Protein AF-A0A969LQF8-F1 (afdb_monomer_lite)

Sequence (64 aa):
MRMTLLLMLAGTIILLSAFMMFQQKDNTLTEKEKREGWILLFDGTTTTGWRHFKNKEADGWEAV

Structure (mmCIF, N/CA/C/O backbone):
data_AF-A0A969LQF8-F1
#
_entry.id   AF-A0A969LQF8-F1
#
loop_
_atom_site.group_PDB
_atom_site.id
_atom_site.type_symbol
_atom_site.label_atom_id
_atom_site.label_alt_id
_atom_site.label_comp_id
_atom_site.label_asym_id
_atom_site.label_entity_id
_atom_site.label_seq_id
_atom_site.pdbx_PDB_ins_code
_atom_site.Cartn_x
_atom_site.Cartn_y
_atom_site.Cartn_z
_atom_site.occupancy
_atom_site.B_iso_or_equiv
_atom_site.auth_seq_id
_atom_site.auth_comp_id
_atom_site.auth_asym_id
_atom_site.auth_atom_id
_atom_site.pdbx_PDB_model_num
ATOM 1 N N . MET A 1 1 ? -15.846 18.635 41.989 1.00 74.44 1 MET A N 1
ATOM 2 C CA . MET A 1 1 ? -14.437 18.547 41.533 1.00 74.44 1 MET A CA 1
ATOM 3 C C . MET A 1 1 ? -13.991 17.126 41.199 1.00 74.44 1 MET A C 1
ATOM 5 O O . MET A 1 1 ? -13.554 16.928 40.079 1.00 74.44 1 MET A O 1
ATOM 9 N N . ARG A 1 2 ? -14.122 16.125 42.087 1.00 81.19 2 ARG A N 1
ATOM 10 C CA . ARG A 1 2 ? -13.720 14.734 41.768 1.00 81.19 2 ARG A CA 1
ATOM 11 C C . ARG A 1 2 ? -14.546 14.087 40.640 1.00 81.19 2 AR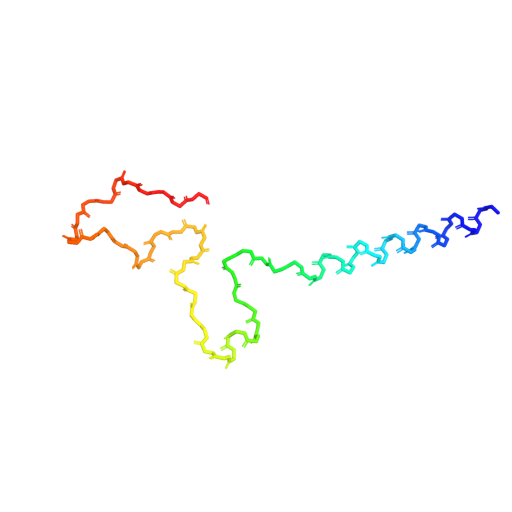G A C 1
ATOM 13 O O . ARG A 1 2 ? -13.974 13.500 39.736 1.00 81.19 2 ARG A O 1
ATOM 20 N N . MET A 1 3 ? -15.870 14.267 40.649 1.00 81.00 3 MET A N 1
ATOM 21 C CA . MET A 1 3 ? -16.769 13.715 39.620 1.00 81.00 3 MET A CA 1
ATOM 22 C C . MET A 1 3 ? -16.588 14.377 38.243 1.00 81.00 3 MET A C 1
ATOM 24 O O . MET A 1 3 ? -16.582 13.704 37.221 1.00 81.00 3 MET A O 1
ATOM 28 N N . THR A 1 4 ? -16.386 15.697 38.208 1.00 86.25 4 THR A N 1
ATOM 29 C CA . THR A 1 4 ? -16.136 16.440 36.965 1.00 86.25 4 THR A CA 1
ATOM 30 C C . THR A 1 4 ? -14.812 16.049 36.309 1.00 86.25 4 THR A C 1
ATOM 32 O O . THR A 1 4 ? -14.765 15.930 35.090 1.00 86.25 4 THR A O 1
ATOM 35 N N . LEU A 1 5 ? -13.763 15.773 37.096 1.00 86.25 5 LEU A N 1
ATOM 36 C CA . LEU A 1 5 ? -12.493 15.258 36.569 1.00 86.25 5 LEU A CA 1
ATOM 37 C C . LEU A 1 5 ? -12.647 13.864 35.938 1.00 86.25 5 LEU A C 1
ATOM 39 O O . LEU A 1 5 ? -12.085 13.606 34.879 1.00 86.25 5 LEU A O 1
ATOM 43 N N . LEU A 1 6 ? -13.429 12.981 36.568 1.00 90.38 6 LEU A N 1
ATOM 44 C CA . LEU A 1 6 ? -13.684 11.630 36.057 1.00 90.38 6 LEU A CA 1
ATOM 45 C C . LEU A 1 6 ? -14.461 11.650 34.734 1.00 90.38 6 LEU A C 1
ATOM 47 O O . LEU A 1 6 ? -14.130 10.898 33.823 1.00 90.38 6 LEU A O 1
ATOM 51 N N . LEU A 1 7 ? -15.449 12.540 34.599 1.00 91.50 7 LEU A N 1
ATOM 52 C CA . LEU A 1 7 ? -16.207 12.701 33.354 1.00 91.50 7 LEU A CA 1
ATOM 53 C C . LEU A 1 7 ? -15.347 13.264 32.215 1.00 91.50 7 LEU A C 1
ATOM 55 O O . LEU A 1 7 ? -15.457 12.796 31.085 1.00 91.50 7 LEU A O 1
ATOM 59 N N . MET A 1 8 ? -14.458 14.219 32.507 1.00 92.12 8 MET A N 1
ATOM 60 C CA . MET A 1 8 ? -13.507 14.732 31.514 1.00 92.12 8 MET A CA 1
ATOM 61 C C . MET A 1 8 ? -12.528 13.645 31.051 1.00 92.12 8 MET A C 1
ATOM 63 O O . MET A 1 8 ? -12.287 13.525 29.854 1.00 92.12 8 MET A O 1
ATOM 67 N N . LEU A 1 9 ? -12.019 12.819 31.971 1.00 94.38 9 LEU A N 1
ATOM 68 C CA . LEU A 1 9 ? -11.120 11.709 31.644 1.00 94.38 9 LEU A CA 1
ATOM 69 C C . LEU A 1 9 ? -11.819 10.612 30.823 1.00 94.38 9 LEU A C 1
ATOM 71 O O . LEU A 1 9 ? -11.250 10.087 29.872 1.00 94.38 9 LEU A O 1
ATOM 75 N N . ALA A 1 10 ? -13.064 10.273 31.156 1.00 94.31 10 ALA A N 1
ATOM 76 C CA . ALA A 1 10 ? -13.845 9.327 30.363 1.00 94.31 10 ALA A CA 1
ATOM 77 C C . ALA A 1 10 ? -14.109 9.870 28.947 1.00 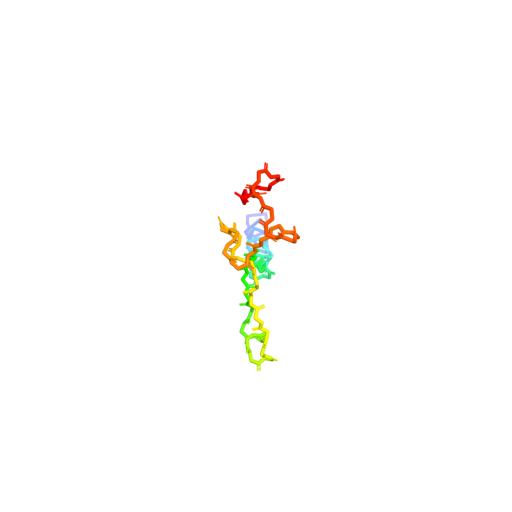94.31 10 ALA A C 1
ATOM 79 O O . ALA A 1 10 ? -13.954 9.142 27.968 1.00 94.31 10 ALA A O 1
ATOM 80 N N . GLY A 1 11 ? -14.438 11.161 28.831 1.00 94.12 11 GLY A N 1
ATOM 81 C CA . GLY A 1 11 ? -14.624 11.832 27.545 1.00 94.12 11 GLY A CA 1
ATOM 82 C C . GLY A 1 11 ? -13.365 11.815 26.676 1.00 94.12 11 GLY A C 1
ATOM 83 O O . GLY A 1 11 ? -13.451 11.502 25.490 1.00 94.12 11 GLY A O 1
ATOM 84 N N . THR A 1 12 ? -12.187 12.076 27.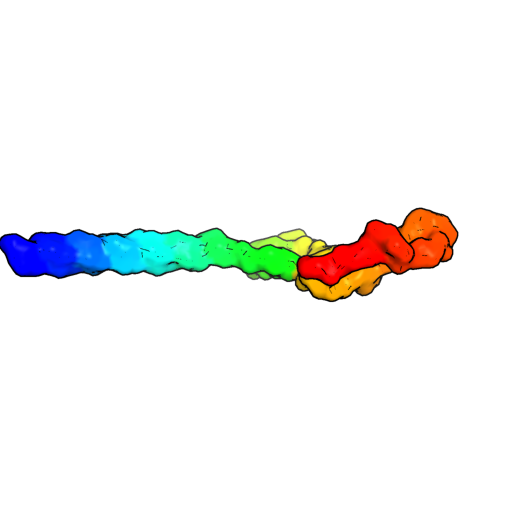249 1.00 93.75 12 THR A N 1
ATOM 85 C CA . THR A 1 12 ? -10.926 12.017 26.493 1.00 93.75 12 THR A CA 1
ATOM 86 C C . THR A 1 12 ? -10.562 10.596 26.074 1.00 93.75 12 THR A C 1
ATOM 88 O O . THR A 1 12 ? -10.119 10.407 24.945 1.00 93.75 12 THR A O 1
ATOM 91 N N . ILE A 1 13 ? -10.802 9.585 26.915 1.00 94.38 13 ILE A N 1
ATOM 92 C CA . ILE A 1 13 ? -10.581 8.175 26.550 1.00 94.38 13 ILE A CA 1
ATOM 93 C C . ILE A 1 13 ? -11.478 7.763 25.374 1.00 94.38 13 ILE A C 1
ATOM 95 O O . ILE A 1 13 ? -11.001 7.112 24.447 1.00 94.38 13 ILE A O 1
ATOM 99 N N . ILE A 1 14 ? -12.751 8.174 25.381 1.00 94.12 14 ILE A N 1
ATOM 100 C CA . ILE A 1 14 ? -13.696 7.897 24.286 1.00 94.12 14 ILE A CA 1
ATOM 101 C C . ILE A 1 14 ? -13.260 8.596 22.988 1.00 94.12 14 ILE A C 1
ATOM 103 O O . ILE A 1 14 ? -13.332 8.008 21.911 1.00 94.12 14 ILE A O 1
ATOM 107 N N . LEU A 1 15 ? -12.780 9.839 23.073 1.00 90.62 15 LEU A N 1
ATOM 108 C CA . LEU A 1 15 ? -12.284 10.568 21.902 1.00 90.62 15 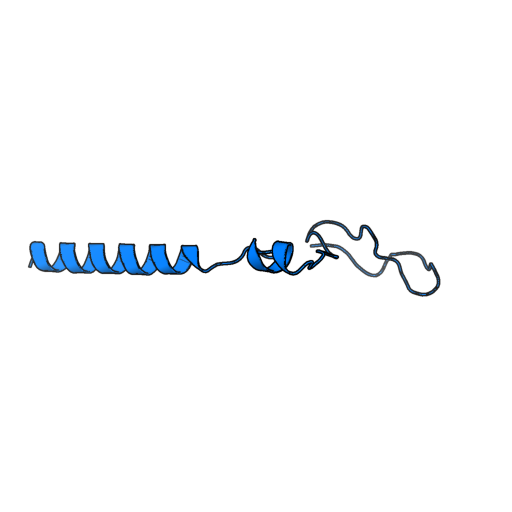LEU A CA 1
ATOM 109 C C . LEU A 1 15 ? -11.015 9.928 21.315 1.00 90.62 15 LEU A C 1
ATOM 111 O O . LEU A 1 15 ? -10.888 9.824 20.096 1.00 90.62 15 LEU A O 1
ATOM 115 N N . LEU A 1 16 ? -10.096 9.459 22.164 1.00 89.88 16 LEU A N 1
ATOM 116 C CA . LEU A 1 16 ? -8.864 8.795 21.727 1.00 89.88 16 LEU A CA 1
ATOM 117 C C . LEU A 1 16 ? -9.128 7.420 21.096 1.00 89.88 16 LEU A C 1
ATOM 119 O O . LEU A 1 16 ? -8.500 7.082 20.093 1.00 89.88 16 LEU A O 1
ATOM 123 N N . SER A 1 17 ? -10.062 6.633 21.637 1.00 86.19 17 SER A N 1
ATOM 124 C CA . SER A 1 17 ? -10.410 5.324 21.068 1.00 86.19 17 SER A CA 1
ATOM 125 C C . SER A 1 17 ? -11.122 5.448 19.720 1.00 86.19 17 SER A C 1
ATOM 127 O O . SER A 1 17 ? -10.815 4.694 18.795 1.00 86.19 17 SER A O 1
ATOM 129 N N . ALA A 1 18 ? -11.999 6.444 19.568 1.00 84.44 18 ALA A N 1
ATOM 130 C CA . ALA A 1 18 ? -12.626 6.751 18.286 1.00 84.44 18 ALA A CA 1
ATOM 131 C C . ALA A 1 18 ? -11.585 7.119 17.216 1.00 84.44 18 ALA A C 1
ATOM 133 O O . ALA A 1 18 ? -11.696 6.665 16.081 1.00 84.44 18 ALA A O 1
ATOM 134 N N . PHE A 1 19 ? -10.544 7.878 17.574 1.00 82.19 19 PHE A N 1
ATOM 135 C CA . PHE A 1 19 ? -9.474 8.243 16.641 1.00 82.19 19 PHE A CA 1
ATOM 136 C C . PHE A 1 19 ? -8.703 7.020 16.115 1.00 82.19 19 PHE A C 1
ATOM 138 O O . PHE A 1 19 ? -8.428 6.939 14.920 1.00 82.19 19 PHE A O 1
ATOM 145 N N . MET A 1 20 ? -8.417 6.032 16.972 1.00 78.56 20 MET A N 1
ATOM 146 C CA . MET A 1 20 ? -7.719 4.807 16.554 1.00 78.56 20 MET A CA 1
ATOM 147 C C . MET A 1 20 ? -8.543 3.938 15.595 1.00 78.56 20 MET A C 1
ATOM 149 O O . MET A 1 20 ? -7.974 3.294 14.719 1.00 78.56 20 MET A O 1
ATOM 153 N N . MET A 1 21 ? -9.875 3.930 15.715 1.00 74.38 21 MET A N 1
ATOM 154 C CA . MET A 1 21 ? -10.742 3.135 14.832 1.00 74.38 21 MET A CA 1
ATOM 155 C C . MET A 1 21 ? -10.742 3.606 13.373 1.00 74.38 21 MET A C 1
ATOM 157 O O . MET A 1 21 ? -11.056 2.819 12.484 1.00 74.38 21 MET A O 1
ATOM 161 N N . PHE A 1 22 ? -10.424 4.877 13.123 1.00 73.31 22 PHE A N 1
ATOM 162 C CA . PHE A 1 22 ? -10.402 5.444 11.773 1.00 73.31 22 PHE A CA 1
ATOM 163 C C . PHE A 1 22 ? -9.026 5.374 11.107 1.00 73.31 22 PHE A C 1
ATOM 165 O O . PHE A 1 22 ? -8.886 5.809 9.963 1.00 73.31 22 PHE A O 1
ATOM 172 N N . GLN A 1 23 ? -8.014 4.825 11.783 1.00 79.94 23 GLN A N 1
ATOM 173 C CA . GLN A 1 23 ? -6.695 4.698 11.189 1.00 79.94 23 GLN A CA 1
ATOM 174 C C . GLN A 1 23 ? -6.632 3.438 10.320 1.00 79.94 23 GLN A C 1
ATOM 176 O O . GLN A 1 23 ? -6.521 2.317 10.815 1.00 79.94 23 GLN A O 1
ATOM 181 N N . GLN A 1 24 ? -6.706 3.624 9.003 1.00 83.00 24 GLN A N 1
ATOM 182 C CA . GLN A 1 24 ? -6.389 2.555 8.066 1.00 83.00 24 GLN A CA 1
ATOM 183 C C . GLN A 1 24 ? -4.884 2.288 8.118 1.00 83.00 24 GLN A C 1
ATOM 185 O O . GLN A 1 24 ? -4.082 3.220 8.073 1.00 83.00 24 GLN A O 1
ATOM 190 N N . LYS A 1 25 ? -4.501 1.014 8.214 1.00 89.94 25 LYS A N 1
ATOM 191 C CA . LYS A 1 25 ? -3.095 0.619 8.125 1.00 89.94 25 LYS A CA 1
ATOM 192 C C . LYS A 1 25 ? -2.592 0.833 6.695 1.00 89.94 25 LYS A C 1
ATOM 194 O O . LYS A 1 25 ? -3.278 0.452 5.745 1.00 89.94 25 LYS A O 1
ATOM 199 N N . ASP A 1 26 ? -1.380 1.364 6.561 1.00 92.94 26 ASP A N 1
ATOM 200 C CA . ASP A 1 26 ? -0.708 1.486 5.269 1.00 92.94 26 ASP A CA 1
ATOM 201 C C . ASP A 1 26 ? -0.630 0.132 4.550 1.00 92.94 26 ASP A C 1
ATOM 203 O O . ASP A 1 26 ? -0.552 -0.935 5.174 1.00 92.94 26 ASP A O 1
ATOM 207 N N . ASN A 1 27 ? -0.674 0.182 3.217 1.00 94.88 27 ASN A N 1
ATOM 208 C CA . ASN A 1 27 ? -0.556 -0.984 2.337 1.00 94.88 27 ASN A CA 1
ATOM 209 C C . ASN A 1 27 ? -1.551 -2.108 2.684 1.00 94.88 27 ASN A C 1
ATOM 211 O O . ASN A 1 27 ? -1.240 -3.294 2.627 1.00 94.88 27 ASN A O 1
ATOM 215 N N . THR A 1 28 ? -2.771 -1.734 3.079 1.00 94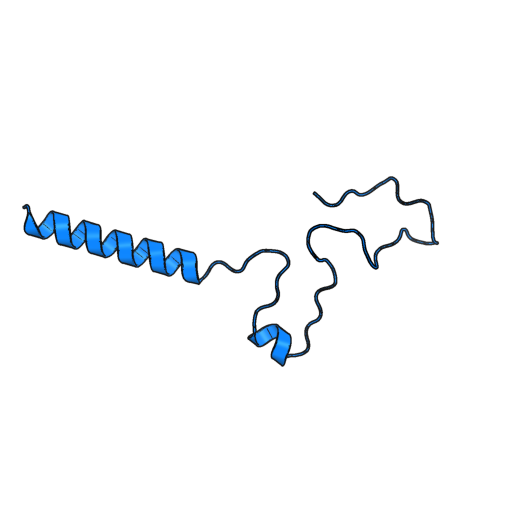.75 28 THR A N 1
ATOM 216 C CA . THR A 1 28 ? -3.862 -2.663 3.386 1.00 94.75 28 THR A CA 1
ATOM 217 C C . THR A 1 28 ? -5.156 -2.146 2.770 1.00 94.75 28 THR A C 1
ATOM 219 O O . THR A 1 28 ? -5.500 -0.981 2.942 1.00 94.75 28 THR A O 1
ATOM 222 N N . LEU A 1 29 ? -5.912 -3.018 2.101 1.00 95.50 29 LEU A N 1
ATOM 223 C CA . LEU A 1 29 ? -7.244 -2.674 1.598 1.00 95.50 29 LEU A CA 1
ATOM 224 C C . LEU A 1 29 ? -8.303 -2.841 2.689 1.00 95.50 29 LEU A C 1
ATOM 226 O O . LEU A 1 29 ? -8.334 -3.848 3.405 1.00 95.50 29 LEU A O 1
ATOM 230 N N . THR A 1 30 ? -9.215 -1.882 2.764 1.00 94.06 30 THR A N 1
ATOM 231 C CA . THR A 1 30 ? -10.473 -1.984 3.500 1.00 94.06 30 THR A CA 1
ATOM 232 C C . THR A 1 30 ? -11.365 -3.069 2.897 1.00 94.06 30 THR A C 1
ATOM 234 O O . THR A 1 30 ? -11.277 -3.428 1.721 1.00 94.06 30 THR A O 1
ATOM 237 N N . GLU A 1 31 ? -12.319 -3.556 3.686 1.00 93.94 31 GLU A N 1
ATOM 238 C CA . GLU A 1 31 ? -13.313 -4.514 3.195 1.00 93.94 31 GLU A CA 1
ATOM 239 C C . GLU A 1 31 ? -14.188 -3.942 2.072 1.00 93.94 31 GLU A C 1
ATOM 241 O O . GLU A 1 31 ? -14.684 -4.685 1.228 1.00 93.94 31 GLU A O 1
ATOM 246 N N . LYS A 1 32 ? -14.382 -2.620 2.044 1.00 95.31 32 LYS A N 1
ATOM 247 C CA . LYS A 1 32 ? -15.112 -1.954 0.963 1.00 95.31 32 LYS A CA 1
ATOM 248 C C . LYS A 1 32 ? -14.324 -2.018 -0.345 1.00 95.31 32 LYS A C 1
ATOM 250 O O . LYS A 1 32 ? -14.881 -2.461 -1.342 1.00 95.31 32 LYS A O 1
ATOM 255 N N . GLU A 1 33 ? -13.045 -1.657 -0.319 1.00 96.88 33 GLU A N 1
ATOM 256 C CA . GLU A 1 33 ? -12.176 -1.689 -1.502 1.00 96.88 33 GLU A CA 1
ATOM 257 C C . GLU A 1 33 ? -12.055 -3.108 -2.069 1.00 96.88 33 GLU A C 1
ATOM 259 O O . GLU A 1 33 ? -12.174 -3.310 -3.276 1.00 96.88 33 GLU A O 1
ATOM 264 N N . LYS A 1 34 ? -11.925 -4.122 -1.204 1.00 97.12 34 LYS A N 1
ATOM 265 C CA . LYS A 1 34 ? -11.931 -5.527 -1.645 1.00 97.12 34 LYS A CA 1
ATOM 266 C C . LYS A 1 34 ? -13.226 -5.900 -2.375 1.00 97.12 34 LYS A C 1
ATOM 268 O O . LYS A 1 34 ? -13.171 -6.546 -3.416 1.00 97.12 34 LYS A O 1
ATOM 273 N N . ARG A 1 35 ? -14.393 -5.480 -1.863 1.00 98.00 35 ARG A N 1
ATOM 274 C CA . ARG A 1 35 ? -15.697 -5.724 -2.518 1.00 98.00 35 ARG A CA 1
ATOM 275 C C . ARG A 1 35 ? -15.844 -4.989 -3.847 1.00 98.00 35 ARG A C 1
ATOM 277 O O . ARG A 1 35 ? -16.529 -5.481 -4.735 1.00 98.00 35 ARG A O 1
ATOM 284 N N . GLU A 1 36 ? -15.216 -3.829 -3.970 1.00 98.44 36 GLU A N 1
ATOM 285 C CA . GLU A 1 36 ? -15.171 -3.045 -5.207 1.00 98.44 36 GLU A CA 1
ATOM 286 C C . GLU A 1 36 ? -14.156 -3.596 -6.224 1.00 98.44 36 GLU A C 1
ATOM 288 O O . GLU A 1 36 ? -14.107 -3.121 -7.355 1.00 98.44 36 GLU A O 1
ATOM 293 N N . GLY A 1 37 ? -13.382 -4.623 -5.855 1.00 98.19 37 GLY A N 1
ATOM 294 C CA . GLY A 1 37 ? -12.443 -5.296 -6.750 1.00 98.19 37 GLY A CA 1
ATOM 295 C C . GLY A 1 37 ? -11.066 -4.637 -6.828 1.00 98.19 37 GLY A C 1
ATOM 296 O O . GLY A 1 37 ? -10.325 -4.892 -7.776 1.00 98.19 37 GLY A O 1
ATOM 297 N N . TRP A 1 38 ? -10.703 -3.803 -5.852 1.00 98.25 38 TRP A N 1
ATOM 298 C CA . TRP A 1 38 ? -9.352 -3.250 -5.771 1.00 98.25 38 TRP A CA 1
ATOM 299 C C . TRP A 1 38 ? -8.312 -4.341 -5.511 1.00 98.25 38 TRP A C 1
ATOM 301 O O . TRP A 1 38 ? -8.564 -5.319 -4.804 1.00 98.25 38 TRP A O 1
ATOM 311 N N . ILE A 1 39 ? -7.111 -4.134 -6.055 1.00 96.44 39 ILE A N 1
ATOM 312 C CA . ILE A 1 39 ? -5.968 -5.035 -5.901 1.00 96.44 39 ILE A CA 1
ATOM 313 C C . ILE A 1 39 ? -4.804 -4.250 -5.303 1.00 96.44 39 ILE A C 1
ATOM 315 O O . ILE A 1 39 ? -4.446 -3.177 -5.787 1.00 96.44 39 ILE A O 1
ATOM 319 N N . LEU A 1 40 ? -4.199 -4.812 -4.260 1.00 96.19 40 LEU A N 1
ATOM 320 C CA . LEU A 1 40 ? -3.006 -4.260 -3.639 1.00 96.19 40 LEU A CA 1
ATOM 321 C C . LEU A 1 40 ? -1.775 -4.626 -4.482 1.00 96.19 40 LEU A C 1
ATOM 323 O O . LEU A 1 40 ? -1.416 -5.797 -4.571 1.00 96.19 40 LEU A O 1
ATOM 327 N N . LEU A 1 41 ? -1.143 -3.632 -5.111 1.00 96.12 41 LEU A N 1
ATOM 328 C CA . LEU A 1 41 ? 0.039 -3.833 -5.967 1.00 96.12 41 LEU A CA 1
ATOM 329 C C . LEU A 1 41 ? 1.372 -3.736 -5.215 1.00 96.12 41 LEU A C 1
ATOM 331 O O . LEU A 1 41 ? 2.405 -4.144 -5.740 1.00 96.12 41 LEU A O 1
ATOM 335 N N . PHE A 1 42 ? 1.366 -3.182 -4.006 1.00 96.12 42 PHE A N 1
ATOM 336 C CA . PHE A 1 42 ? 2.541 -3.089 -3.150 1.00 96.12 42 PHE A CA 1
ATOM 337 C C . PHE A 1 42 ? 2.149 -3.468 -1.728 1.00 96.12 42 PHE A C 1
ATOM 339 O O . PHE A 1 42 ? 1.216 -2.901 -1.163 1.00 96.12 42 PHE A O 1
ATOM 346 N N . ASP A 1 43 ? 2.848 -4.451 -1.172 1.00 93.81 43 ASP A N 1
ATOM 347 C CA . ASP A 1 43 ? 2.562 -5.010 0.151 1.00 93.81 43 ASP A CA 1
ATOM 348 C C . ASP A 1 43 ? 3.201 -4.208 1.300 1.00 93.81 43 ASP A C 1
ATOM 350 O O . ASP A 1 43 ? 2.920 -4.477 2.467 1.00 93.81 43 ASP A O 1
ATOM 354 N N . GLY A 1 44 ? 4.035 -3.210 0.986 1.00 94.38 44 GLY A N 1
ATOM 355 C CA . GLY A 1 44 ? 4.762 -2.421 1.980 1.00 94.38 44 GLY A CA 1
ATOM 356 C C . GLY A 1 44 ? 6.099 -2.992 2.422 1.00 94.38 44 GLY A C 1
ATOM 357 O O . GLY A 1 44 ? 6.734 -2.406 3.284 1.00 94.38 44 GLY A O 1
ATOM 358 N N . THR A 1 45 ? 6.509 -4.137 1.885 1.00 93.94 45 THR A N 1
ATOM 359 C CA . THR A 1 45 ? 7.655 -4.910 2.383 1.00 93.94 45 THR A CA 1
ATOM 360 C C . THR A 1 45 ? 8.548 -5.460 1.278 1.00 93.94 45 THR A C 1
ATOM 362 O O . THR A 1 45 ? 9.743 -5.638 1.492 1.00 93.94 45 THR A O 1
ATOM 365 N N . THR A 1 46 ? 8.005 -5.734 0.091 1.00 93.19 46 THR A N 1
ATOM 366 C CA . THR A 1 46 ? 8.737 -6.349 -1.016 1.00 93.19 46 THR A CA 1
ATOM 367 C C . THR A 1 46 ? 8.486 -5.617 -2.328 1.00 93.19 46 THR A C 1
ATOM 369 O O . THR A 1 46 ? 7.418 -5.061 -2.575 1.00 93.19 46 THR A O 1
ATOM 372 N N . THR A 1 47 ? 9.460 -5.673 -3.234 1.00 92.50 47 THR A N 1
ATOM 373 C CA . THR A 1 47 ? 9.310 -5.212 -4.623 1.00 92.50 47 THR A CA 1
ATOM 374 C C . THR A 1 47 ? 8.717 -6.300 -5.527 1.00 92.50 47 THR A C 1
ATOM 376 O O . THR A 1 47 ? 8.906 -6.289 -6.743 1.00 92.50 47 THR A O 1
ATOM 379 N N . THR A 1 48 ? 7.978 -7.259 -4.959 1.00 92.12 48 THR A N 1
ATOM 380 C CA . THR A 1 48 ? 7.353 -8.346 -5.722 1.00 92.12 48 THR A CA 1
ATOM 381 C C . THR A 1 48 ? 6.397 -7.781 -6.770 1.00 92.12 48 THR A C 1
ATOM 383 O O . THR A 1 48 ? 5.545 -6.952 -6.471 1.00 92.12 48 THR A O 1
ATOM 386 N N . GLY A 1 49 ? 6.539 -8.226 -8.020 1.00 91.88 49 GLY A N 1
ATOM 387 C CA . GLY A 1 49 ? 5.751 -7.709 -9.145 1.00 91.88 49 GLY A CA 1
ATOM 388 C C . GLY A 1 49 ? 6.275 -6.395 -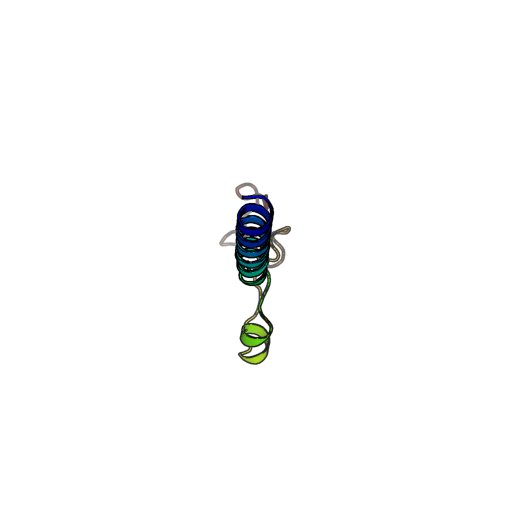9.736 1.00 91.88 49 GLY A C 1
ATOM 389 O O . GLY A 1 49 ? 5.811 -5.985 -10.802 1.00 91.88 49 GLY A O 1
ATOM 390 N N . TRP A 1 50 ? 7.285 -5.779 -9.119 1.00 92.50 50 TRP A N 1
ATOM 391 C CA . TRP A 1 50 ? 7.956 -4.586 -9.619 1.00 92.50 50 TRP A CA 1
ATOM 392 C C . TRP A 1 50 ? 9.277 -4.949 -10.295 1.00 92.50 50 TRP A C 1
ATOM 394 O O . TRP A 1 50 ? 9.967 -5.897 -9.928 1.00 92.50 50 TRP A O 1
ATOM 404 N N . ARG A 1 51 ? 9.628 -4.189 -11.331 1.00 91.88 51 ARG A N 1
ATOM 405 C CA . ARG A 1 51 ? 10.887 -4.342 -12.065 1.00 91.88 51 ARG A CA 1
ATOM 406 C C . ARG A 1 51 ? 11.291 -3.019 -12.685 1.00 91.88 51 ARG A C 1
ATOM 408 O O . ARG A 1 51 ? 10.434 -2.202 -13.027 1.00 91.88 51 ARG A O 1
ATOM 415 N N . HIS A 1 52 ? 12.585 -2.837 -12.919 1.00 92.56 52 HIS A N 1
ATOM 416 C CA . HIS A 1 52 ? 13.053 -1.680 -13.668 1.00 92.56 52 HIS A CA 1
ATOM 417 C C . HIS A 1 52 ? 12.567 -1.727 -15.119 1.00 92.56 52 HIS A C 1
ATOM 419 O O . HIS A 1 52 ? 12.421 -2.788 -15.745 1.00 92.56 52 HIS A O 1
ATOM 425 N N . PHE A 1 53 ? 12.361 -0.539 -15.686 1.00 91.94 53 PHE A N 1
ATOM 426 C CA . PHE A 1 53 ? 12.062 -0.391 -17.102 1.00 91.94 53 PHE A CA 1
ATOM 427 C C . PHE A 1 53 ? 13.126 -1.100 -17.953 1.00 91.94 53 PHE A C 1
ATOM 429 O O . PHE A 1 53 ? 14.324 -1.001 -17.685 1.00 91.94 53 PHE A O 1
ATOM 436 N N . LYS A 1 54 ? 12.679 -1.821 -18.988 1.00 94.56 54 LYS A N 1
ATOM 437 C CA . LYS A 1 54 ? 13.522 -2.670 -19.852 1.00 94.56 54 LYS A CA 1
ATOM 438 C C . LYS A 1 54 ? 14.272 -3.805 -19.130 1.00 94.56 54 LYS A C 1
ATOM 440 O O . LYS A 1 54 ? 15.267 -4.271 -19.666 1.00 94.56 54 LYS A O 1
ATOM 445 N N . ASN A 1 55 ? 13.784 -4.289 -17.980 1.00 88.88 55 ASN A N 1
ATOM 446 C CA . ASN A 1 55 ? 14.425 -5.387 -17.229 1.00 88.88 55 ASN A CA 1
ATOM 447 C C . ASN A 1 55 ? 15.880 -5.088 -16.844 1.00 88.88 55 ASN A C 1
ATOM 449 O O . ASN A 1 55 ? 16.721 -5.982 -16.854 1.00 88.88 55 ASN A O 1
ATOM 453 N N . LYS A 1 56 ? 16.191 -3.824 -16.551 1.00 90.12 56 LYS A N 1
ATOM 454 C CA . LYS A 1 56 ? 17.490 -3.493 -15.966 1.00 90.12 56 LYS A CA 1
ATOM 455 C C . LYS A 1 56 ? 17.594 -4.069 -14.552 1.00 90.12 56 LYS A C 1
ATOM 457 O O . LYS A 1 56 ? 16.577 -4.400 -13.941 1.00 90.12 56 LYS A O 1
ATOM 462 N N . GLU A 1 57 ? 18.821 -4.182 -14.061 1.00 87.06 57 GLU A N 1
ATOM 463 C CA . GLU A 1 57 ? 19.079 -4.565 -12.675 1.00 87.06 57 GLU A CA 1
ATOM 464 C C . GLU A 1 57 ? 18.395 -3.587 -11.713 1.00 87.06 57 GLU A C 1
ATOM 466 O O . GLU A 1 57 ? 18.235 -2.403 -12.020 1.00 87.06 57 GLU A O 1
ATOM 471 N N . ALA A 1 58 ? 17.911 -4.124 -10.592 1.00 80.50 58 ALA A N 1
ATOM 472 C CA . ALA A 1 58 ? 17.133 -3.384 -9.612 1.00 80.50 58 ALA A CA 1
ATOM 473 C C . ALA A 1 58 ? 18.018 -2.915 -8.455 1.00 80.50 58 ALA A C 1
ATOM 475 O O . ALA A 1 58 ? 17.997 -3.497 -7.377 1.00 80.50 58 ALA A O 1
ATOM 476 N N . ASP A 1 59 ? 18.820 -1.885 -8.709 1.00 86.44 59 ASP A N 1
ATOM 477 C CA . ASP A 1 59 ? 19.807 -1.319 -7.777 1.00 86.44 59 ASP A CA 1
ATOM 478 C C . ASP A 1 59 ? 19.417 0.070 -7.233 1.00 86.44 59 ASP A C 1
ATOM 480 O O . ASP A 1 59 ? 20.146 0.656 -6.436 1.00 86.44 59 ASP A O 1
ATOM 484 N N . GLY A 1 60 ? 18.267 0.607 -7.659 1.00 86.81 60 GLY A N 1
ATOM 485 C CA . GLY A 1 60 ? 17.850 1.983 -7.368 1.00 86.81 60 GLY A CA 1
ATOM 486 C C . GLY A 1 60 ? 16.701 2.143 -6.370 1.00 86.81 60 GLY A C 1
ATOM 487 O O . GLY A 1 60 ? 16.351 3.280 -6.058 1.00 86.81 60 GLY A O 1
ATOM 488 N N . TRP A 1 61 ? 16.096 1.050 -5.892 1.00 89.19 61 TRP A N 1
ATOM 489 C CA . TRP A 1 61 ? 14.966 1.091 -4.956 1.00 89.19 61 TRP A CA 1
ATOM 490 C C . TRP A 1 61 ? 15.107 0.029 -3.878 1.00 89.19 61 TRP A C 1
ATOM 492 O O . TRP A 1 61 ? 15.508 -1.100 -4.152 1.00 89.19 61 TRP A O 1
ATOM 502 N N . GLU A 1 62 ? 14.665 0.382 -2.681 1.00 88.56 62 GLU A N 1
ATOM 503 C CA . GLU A 1 62 ? 14.537 -0.519 -1.547 1.00 88.56 62 GLU A CA 1
ATOM 504 C C . GLU A 1 62 ? 13.146 -0.324 -0.938 1.00 88.56 62 GLU A C 1
ATOM 506 O O . GLU A 1 62 ? 12.650 0.804 -0.862 1.00 88.56 62 GLU A O 1
ATOM 511 N N . ALA A 1 63 ? 12.491 -1.422 -0.561 1.00 90.75 63 ALA A N 1
ATOM 512 C CA . ALA A 1 63 ? 11.287 -1.349 0.258 1.00 90.75 63 ALA A CA 1
ATOM 513 C C . ALA A 1 63 ? 11.725 -1.102 1.709 1.00 90.75 63 ALA A C 1
ATOM 515 O O . ALA A 1 63 ? 12.531 -1.871 2.231 1.00 90.75 63 ALA A O 1
ATOM 516 N N . VAL A 1 64 ? 11.222 -0.027 2.321 1.00 81.00 64 VAL A N 1
ATOM 517 C CA . VAL A 1 64 ? 11.578 0.419 3.681 1.00 81.00 64 VAL A CA 1
ATOM 518 C C . VAL A 1 64 ? 10.372 0.318 4.599 1.00 81.00 64 VAL A C 1
ATOM 520 O O . VAL A 1 64 ? 9.274 0.708 4.140 1.00 81.00 64 VAL A O 1
#

Radius of gyration: 21.56 Å; chains: 1; bounding box: 37×27×62 Å

pLDDT: mean 90.29, std 6.17, range [73.31, 98.44]

Foldseek 3Di:
DVVVVVVVVVVVVVVVVVVVVPDDDPQDDDPVCVVVPDDRPDNLADCVVHADPPRDDDPPDDRD

Secondary structure (DSSP, 8-state):
-HHHHHHHHHHHHHHHHHHHHT-PPTT---HHHHHTT---S--SS--TT---GGG----S----